Protein AF-A0A948SEB5-F1 (afdb_monomer)

Structure (mmCIF, N/CA/C/O backbone):
data_AF-A0A948SEB5-F1
#
_entry.id   AF-A0A948SEB5-F1
#
loop_
_atom_site.group_PDB
_atom_site.id
_atom_site.type_symbol
_atom_site.label_atom_id
_atom_site.label_alt_id
_atom_site.label_comp_id
_atom_site.label_asym_id
_atom_site.label_entity_id
_atom_site.label_seq_id
_atom_site.pdbx_PDB_ins_code
_atom_site.Cartn_x
_atom_site.Cartn_y
_atom_site.Cartn_z
_atom_site.occupancy
_atom_site.B_iso_or_equiv
_atom_site.auth_seq_id
_atom_site.auth_comp_id
_atom_site.auth_asym_id
_atom_site.auth_atom_id
_atom_site.pdbx_PDB_model_num
ATOM 1 N N . MET A 1 1 ? 26.791 -35.673 -41.093 1.00 48.44 1 MET A N 1
ATOM 2 C CA . MET A 1 1 ? 26.588 -34.211 -41.048 1.00 48.44 1 MET A CA 1
ATOM 3 C C . MET A 1 1 ? 25.087 -33.942 -41.000 1.00 48.44 1 MET A C 1
ATOM 5 O O . MET A 1 1 ? 24.482 -33.904 -42.056 1.00 48.44 1 MET A O 1
ATOM 9 N N . SER A 1 2 ? 24.481 -33.823 -39.813 1.00 55.88 2 SER A N 1
ATOM 10 C CA . SER A 1 2 ? 23.116 -33.290 -39.632 1.00 55.88 2 SER A CA 1
ATOM 11 C C . SER A 1 2 ? 22.961 -32.850 -38.177 1.00 55.88 2 SER A C 1
ATOM 13 O O . SER A 1 2 ? 23.021 -33.682 -37.278 1.00 55.88 2 SER A O 1
ATOM 15 N N . ALA A 1 3 ? 22.817 -31.546 -37.951 1.00 55.69 3 ALA A N 1
ATOM 16 C CA . ALA A 1 3 ? 22.492 -30.970 -36.652 1.00 55.69 3 ALA A CA 1
ATOM 17 C C . ALA A 1 3 ? 20.986 -30.686 -36.624 1.00 55.69 3 ALA A C 1
ATOM 19 O O . ALA A 1 3 ? 20.482 -29.962 -37.480 1.00 55.69 3 ALA A O 1
ATOM 20 N N . ALA A 1 4 ? 20.272 -31.283 -35.672 1.00 57.16 4 ALA A N 1
ATOM 21 C CA . ALA A 1 4 ? 18.879 -30.959 -35.401 1.00 57.16 4 ALA A CA 1
ATOM 22 C C . ALA A 1 4 ? 18.838 -29.820 -34.375 1.00 57.16 4 ALA A C 1
ATOM 24 O O . ALA A 1 4 ? 19.244 -29.987 -33.226 1.00 57.16 4 ALA A O 1
ATOM 25 N N . THR A 1 5 ? 18.384 -28.647 -34.807 1.00 62.81 5 THR A N 1
ATOM 26 C CA . THR A 1 5 ? 18.171 -27.481 -33.949 1.00 62.81 5 THR A CA 1
ATOM 27 C C . THR A 1 5 ? 16.933 -27.714 -33.086 1.00 62.81 5 THR A C 1
ATOM 29 O O . THR A 1 5 ? 15.806 -27.641 -33.572 1.00 62.81 5 THR A O 1
ATOM 32 N N . LEU A 1 6 ? 17.131 -27.983 -31.797 1.00 58.62 6 LEU A N 1
ATOM 33 C CA . LEU A 1 6 ? 16.062 -27.951 -30.802 1.00 58.62 6 LEU A CA 1
ATOM 34 C C . LEU A 1 6 ? 15.772 -26.484 -30.459 1.00 58.62 6 LEU A C 1
ATOM 36 O O . LEU A 1 6 ? 16.484 -25.860 -29.678 1.00 58.62 6 LEU A O 1
ATOM 40 N N . THR A 1 7 ? 14.741 -25.920 -31.087 1.00 56.72 7 THR A N 1
ATOM 41 C CA . THR A 1 7 ? 14.086 -24.700 -30.600 1.00 56.72 7 THR A CA 1
ATOM 42 C C . THR A 1 7 ? 13.285 -25.080 -29.362 1.00 56.72 7 THR A C 1
ATOM 44 O O . THR A 1 7 ? 12.255 -25.744 -29.462 1.00 56.72 7 THR A O 1
ATOM 47 N N . THR A 1 8 ? 13.774 -24.691 -28.191 1.00 63.16 8 THR A N 1
ATOM 48 C CA . THR A 1 8 ? 13.009 -24.744 -26.945 1.00 63.16 8 THR A CA 1
ATOM 49 C C . THR A 1 8 ? 11.814 -23.793 -27.077 1.00 63.16 8 THR A C 1
ATOM 51 O O . THR A 1 8 ? 12.033 -22.602 -27.319 1.00 63.16 8 THR A O 1
ATOM 54 N N . PRO A 1 9 ? 10.554 -24.246 -26.947 1.00 61.31 9 PRO A N 1
ATOM 55 C CA . PRO A 1 9 ? 9.449 -23.313 -26.797 1.00 61.31 9 PRO A CA 1
ATOM 56 C C . PRO A 1 9 ? 9.632 -22.571 -25.471 1.00 61.31 9 PRO A C 1
ATOM 58 O O . PRO A 1 9 ? 9.904 -23.184 -24.443 1.00 61.31 9 PRO A O 1
ATOM 61 N N . MET A 1 10 ? 9.501 -21.243 -25.505 1.00 46.75 10 MET A N 1
ATOM 62 C CA . MET A 1 10 ? 9.444 -20.427 -24.298 1.00 46.75 10 MET A CA 1
ATOM 63 C C . MET A 1 10 ? 8.302 -20.923 -23.413 1.00 46.75 10 MET A C 1
ATOM 65 O O . MET A 1 10 ? 7.127 -20.671 -23.693 1.00 46.75 10 MET A O 1
ATOM 69 N N . GLU A 1 11 ? 8.655 -21.627 -22.344 1.00 53.22 11 GLU A N 1
ATOM 70 C CA . GLU A 1 11 ? 7.736 -21.955 -21.271 1.00 53.22 11 GLU A CA 1
ATOM 71 C C . GLU A 1 11 ? 7.320 -20.641 -20.619 1.00 53.22 11 GLU A C 1
ATOM 73 O O . GLU A 1 11 ? 8.090 -19.946 -19.953 1.00 53.22 11 GLU A O 1
ATOM 78 N N . ARG A 1 12 ? 6.078 -20.262 -20.905 1.00 51.47 12 ARG A N 1
ATOM 79 C CA . ARG A 1 12 ? 5.374 -19.153 -20.289 1.00 51.47 12 ARG A CA 1
ATOM 80 C C . ARG A 1 12 ? 5.270 -19.461 -18.797 1.00 51.47 12 ARG A C 1
ATOM 82 O O . ARG A 1 12 ? 4.348 -20.154 -18.377 1.00 51.47 12 ARG A O 1
ATOM 89 N N . LEU A 1 1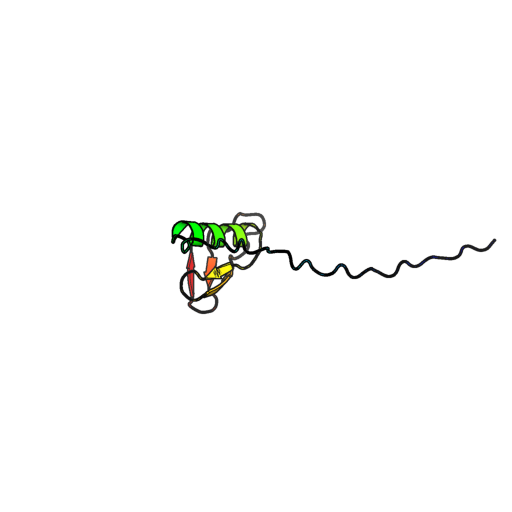3 ? 6.242 -18.977 -18.025 1.00 53.53 13 LEU A N 1
ATOM 90 C CA . LEU A 1 13 ? 6.221 -19.024 -16.568 1.00 53.53 13 LEU A CA 1
ATOM 91 C C . LEU A 1 13 ? 4.874 -18.448 -16.107 1.00 53.53 13 LEU A C 1
ATOM 93 O O . LEU A 1 13 ? 4.582 -17.290 -16.431 1.00 53.53 13 LEU A O 1
ATOM 97 N N . PRO A 1 14 ? 4.019 -19.231 -15.425 1.00 53.31 14 PRO A N 1
ATOM 98 C CA . PRO A 1 14 ? 2.820 -18.692 -14.813 1.00 53.31 14 PRO A CA 1
ATOM 99 C C . PRO A 1 14 ? 3.261 -17.591 -13.851 1.00 53.31 14 PRO A C 1
ATOM 101 O O . PRO A 1 14 ? 3.979 -17.842 -12.883 1.00 53.31 14 PRO A O 1
ATOM 104 N N . GLY A 1 15 ? 2.891 -16.355 -14.196 1.00 46.97 15 GLY A N 1
ATOM 105 C CA . GLY A 1 15 ? 3.100 -15.183 -13.362 1.00 46.97 15 GLY A CA 1
ATOM 106 C C . GLY A 1 15 ? 2.563 -15.497 -11.978 1.00 46.97 15 GLY A C 1
ATOM 107 O O . GLY A 1 15 ? 1.406 -15.868 -11.820 1.00 46.97 15 GLY A O 1
ATOM 108 N N . GLN A 1 16 ? 3.470 -15.453 -11.016 1.00 58.03 16 GLN A N 1
ATOM 109 C CA . GLN A 1 16 ? 3.300 -15.984 -9.682 1.00 58.03 16 GLN A CA 1
ATOM 110 C C . GLN A 1 16 ? 2.122 -15.299 -8.979 1.00 58.03 16 GLN A C 1
ATOM 112 O O . GLN A 1 16 ? 2.230 -14.150 -8.548 1.00 58.03 16 GLN A O 1
ATOM 117 N N . ASP A 1 17 ? 1.031 -16.041 -8.790 1.00 52.62 17 ASP A N 1
ATOM 118 C CA . ASP A 1 17 ? 0.041 -15.823 -7.732 1.00 52.62 17 ASP A CA 1
ATOM 119 C C . ASP A 1 17 ? 0.733 -16.039 -6.375 1.00 52.62 17 ASP A C 1
ATOM 121 O O . ASP A 1 17 ? 0.636 -17.087 -5.737 1.00 52.62 17 ASP A O 1
ATOM 125 N N . GLY A 1 18 ? 1.561 -15.071 -5.990 1.00 47.31 18 GLY A N 1
ATOM 126 C CA . GLY A 1 18 ? 2.576 -15.237 -4.952 1.00 47.31 18 GLY A CA 1
ATOM 127 C C . GLY A 1 18 ? 2.614 -14.124 -3.918 1.00 47.31 18 GLY A C 1
ATOM 128 O O . GLY A 1 18 ? 3.529 -14.095 -3.109 1.00 47.31 18 GLY A O 1
ATOM 129 N N . GLY A 1 19 ? 1.632 -13.227 -3.891 1.00 44.12 19 GLY A N 1
ATOM 130 C CA . GLY A 1 19 ? 1.391 -12.386 -2.727 1.00 44.12 19 GLY A CA 1
ATOM 131 C C . GLY A 1 19 ? 0.490 -13.144 -1.769 1.00 44.12 19 GLY A C 1
ATOM 132 O O . GLY A 1 19 ? -0.711 -12.888 -1.738 1.00 44.12 19 GLY A O 1
ATOM 133 N N . ARG A 1 20 ? 1.030 -14.114 -1.021 1.00 49.38 20 ARG A N 1
ATOM 134 C CA . ARG A 1 20 ? 0.307 -14.739 0.093 1.00 49.38 20 ARG A CA 1
ATOM 135 C C . ARG A 1 20 ? 0.018 -13.627 1.092 1.00 49.38 20 ARG A C 1
ATOM 137 O O . ARG A 1 20 ? 0.837 -13.348 1.961 1.00 49.38 20 ARG A O 1
ATOM 144 N N . ALA A 1 21 ? -1.136 -12.977 0.935 1.00 55.00 21 ALA A N 1
ATOM 145 C CA . ALA A 1 21 ? -1.740 -12.177 1.974 1.00 55.00 21 ALA A CA 1
ATOM 146 C C . ALA A 1 21 ? -1.685 -13.065 3.207 1.00 55.00 21 ALA A C 1
ATOM 148 O O . ALA A 1 21 ? -2.278 -14.150 3.228 1.00 55.00 21 ALA A O 1
ATOM 149 N N . VAL A 1 22 ? -0.868 -12.670 4.179 1.00 54.88 22 VAL A N 1
ATOM 150 C CA . VAL A 1 22 ? -0.891 -13.282 5.493 1.00 54.88 22 VAL A CA 1
ATOM 151 C C . VAL A 1 22 ? -2.307 -13.022 5.974 1.00 54.88 22 VAL A C 1
ATOM 153 O O . VAL A 1 22 ? -2.631 -11.942 6.458 1.00 54.88 22 VAL A O 1
ATOM 156 N N . ALA A 1 23 ? -3.192 -13.990 5.744 1.00 51.06 23 ALA A N 1
ATOM 157 C CA . ALA A 1 23 ? -4.501 -14.034 6.345 1.00 51.06 23 ALA A CA 1
ATOM 158 C C . ALA A 1 23 ? -4.239 -14.322 7.821 1.00 51.06 23 ALA A C 1
ATOM 160 O O . ALA A 1 23 ? -4.362 -15.456 8.285 1.00 51.06 23 ALA A O 1
ATOM 161 N N . ALA A 1 24 ? -3.791 -13.291 8.538 1.00 56.69 24 ALA A N 1
ATOM 162 C CA . ALA A 1 24 ? -3.745 -13.260 9.979 1.00 56.69 24 ALA A CA 1
ATOM 163 C C . ALA A 1 24 ? -5.200 -13.361 10.439 1.00 56.69 24 ALA A C 1
ATOM 165 O O . ALA A 1 24 ? -5.914 -12.375 10.606 1.00 56.69 24 ALA A O 1
ATOM 166 N N . ARG A 1 25 ? -5.686 -14.596 10.565 1.00 61.34 25 ARG A N 1
ATOM 167 C CA . ARG A 1 25 ? -6.905 -14.884 11.303 1.00 61.34 25 ARG A CA 1
ATOM 168 C C . ARG A 1 25 ? -6.601 -14.610 12.770 1.00 61.34 25 ARG A C 1
ATOM 170 O O . ARG A 1 25 ? -6.133 -15.492 13.480 1.00 61.34 25 ARG A O 1
ATOM 177 N N . GLY A 1 26 ? -6.847 -13.377 13.200 1.00 60.00 26 GLY A N 1
ATOM 178 C CA . GLY A 1 26 ? -6.801 -12.991 14.605 1.00 60.00 26 GLY A CA 1
ATOM 179 C C . GLY A 1 26 ? -6.416 -11.530 14.781 1.00 60.00 26 GLY A C 1
ATOM 180 O O . GLY A 1 26 ? -5.256 -11.198 14.591 1.00 60.00 26 GLY A O 1
ATOM 181 N N . ARG A 1 27 ? -7.402 -10.725 15.206 1.00 69.38 27 ARG A N 1
ATOM 182 C CA . ARG A 1 27 ? -7.434 -9.259 15.385 1.00 69.38 27 ARG A CA 1
ATOM 183 C C . ARG A 1 27 ? -7.224 -8.440 14.101 1.00 69.38 27 ARG A C 1
ATOM 185 O O . ARG A 1 27 ? -6.357 -8.731 13.291 1.00 69.38 27 ARG A O 1
ATOM 192 N N . GLY A 1 28 ? -8.083 -7.440 13.884 1.00 79.12 28 GLY A N 1
ATOM 193 C CA . GLY A 1 28 ? -7.895 -6.487 12.788 1.00 79.12 28 GLY A CA 1
ATOM 194 C C . GLY A 1 28 ? -6.535 -5.798 12.914 1.00 79.12 28 GLY A C 1
ATOM 195 O O . GLY A 1 28 ? -6.048 -5.619 14.028 1.00 79.12 28 GLY A O 1
ATOM 196 N N . LEU A 1 29 ? -5.931 -5.440 11.779 1.00 84.19 29 LEU A N 1
ATOM 197 C CA . LEU A 1 29 ? -4.677 -4.690 11.769 1.00 84.19 29 LEU A CA 1
ATOM 198 C C . LEU A 1 29 ? -4.871 -3.351 12.477 1.00 84.19 29 LEU A C 1
ATOM 200 O O . LEU A 1 29 ? -5.882 -2.667 12.277 1.00 84.19 29 LEU A O 1
ATOM 204 N N . THR A 1 30 ? -3.877 -2.966 13.261 1.00 91.38 30 THR A N 1
ATOM 205 C CA . THR A 1 30 ? -3.744 -1.593 13.734 1.00 91.38 30 THR A CA 1
ATOM 206 C C . THR A 1 30 ? -3.564 -0.645 12.547 1.00 91.38 30 THR A C 1
ATOM 208 O O . THR A 1 30 ? -3.215 -1.052 11.432 1.00 91.38 30 THR A O 1
ATOM 211 N N . LEU A 1 31 ? -3.808 0.647 12.778 1.00 89.62 31 LEU A N 1
ATOM 212 C CA . LEU A 1 31 ? -3.533 1.659 11.762 1.00 89.62 31 LEU A CA 1
ATOM 213 C C . LEU A 1 31 ? -2.056 1.633 11.353 1.00 89.62 31 LEU A C 1
ATOM 215 O O . LEU A 1 31 ? -1.776 1.671 10.164 1.00 89.62 31 LEU A O 1
ATOM 219 N N . ASP A 1 32 ? -1.138 1.508 12.312 1.00 92.62 32 ASP A N 1
ATOM 220 C CA . ASP A 1 32 ? 0.302 1.478 12.047 1.00 92.62 32 ASP A CA 1
ATOM 221 C C . ASP A 1 32 ? 0.694 0.293 11.157 1.00 92.62 32 ASP A C 1
ATOM 223 O O . ASP A 1 32 ? 1.249 0.498 10.083 1.00 92.62 32 ASP A O 1
ATOM 227 N N . GLU A 1 33 ? 0.274 -0.930 11.500 1.00 92.50 33 GLU A N 1
ATOM 228 C CA . GLU A 1 33 ? 0.521 -2.121 10.670 1.00 92.50 33 GLU A CA 1
ATOM 229 C C . GLU A 1 33 ? -0.050 -1.965 9.253 1.00 92.50 33 GLU A C 1
ATOM 231 O O . GLU A 1 33 ? 0.553 -2.408 8.272 1.00 92.50 33 GLU A O 1
ATOM 236 N N . ARG A 1 34 ? -1.209 -1.306 9.125 1.00 91.94 34 ARG A N 1
ATOM 237 C CA . ARG A 1 34 ? -1.798 -0.990 7.822 1.00 91.94 34 ARG A CA 1
ATOM 238 C C . ARG A 1 34 ? -0.952 0.027 7.050 1.00 91.94 34 ARG A C 1
ATOM 240 O O . ARG A 1 34 ? -0.765 -0.168 5.852 1.00 91.94 34 ARG A O 1
ATOM 247 N N . ILE A 1 35 ? -0.455 1.088 7.689 1.00 93.50 35 ILE A N 1
ATOM 248 C CA . ILE A 1 35 ? 0.401 2.098 7.043 1.00 93.50 35 ILE A CA 1
ATOM 249 C C . ILE A 1 35 ? 1.759 1.501 6.656 1.00 93.50 35 ILE A C 1
ATOM 251 O O . ILE A 1 35 ? 2.207 1.701 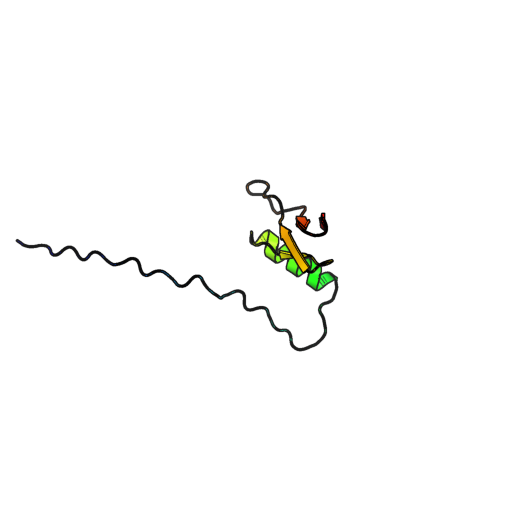5.528 1.00 93.50 35 ILE A O 1
ATOM 255 N N . VAL A 1 36 ? 2.372 0.705 7.535 1.00 93.94 36 VAL A N 1
ATOM 256 C CA . VAL A 1 36 ? 3.612 -0.030 7.252 1.00 93.94 36 VAL A CA 1
ATOM 257 C C . VAL A 1 36 ? 3.420 -0.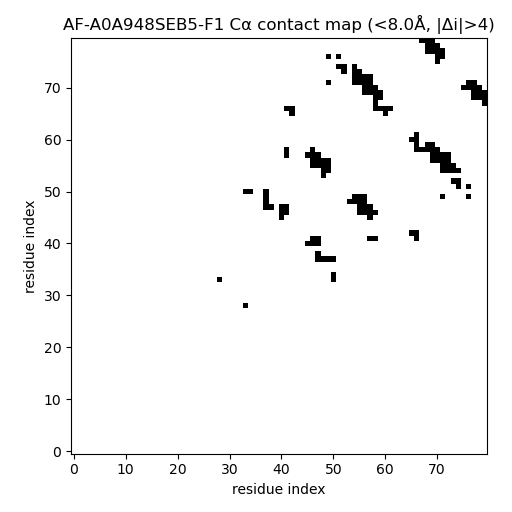942 6.043 1.00 93.94 36 VAL A C 1
ATOM 259 O O . VAL A 1 36 ? 4.201 -0.870 5.101 1.00 93.94 36 VAL A O 1
ATOM 262 N N . GLY A 1 37 ? 2.339 -1.728 5.997 1.00 92.94 37 GLY A N 1
ATOM 263 C CA . GLY A 1 37 ? 2.054 -2.598 4.852 1.00 92.94 37 GLY A CA 1
ATOM 264 C C . GLY A 1 37 ? 1.886 -1.846 3.524 1.00 92.94 37 GLY A C 1
ATOM 265 O O . GLY A 1 37 ? 2.296 -2.351 2.479 1.00 92.94 37 GLY A O 1
ATOM 266 N N . VAL A 1 38 ? 1.326 -0.630 3.552 1.00 94.12 38 VAL A N 1
ATOM 267 C CA . VAL A 1 38 ? 1.243 0.237 2.365 1.00 94.12 38 VAL A CA 1
ATOM 268 C C . VAL A 1 38 ? 2.642 0.642 1.898 1.00 94.12 38 VAL A C 1
ATOM 270 O O . VAL A 1 38 ? 2.948 0.486 0.717 1.00 94.12 38 VAL A O 1
ATOM 273 N N . TRP A 1 39 ? 3.502 1.105 2.807 1.00 93.00 39 TRP A N 1
ATOM 274 C CA . TRP A 1 39 ? 4.867 1.507 2.461 1.00 93.00 39 TRP A CA 1
ATOM 275 C C . TRP A 1 39 ? 5.737 0.351 1.982 1.00 93.00 39 TRP A C 1
ATOM 277 O O . TRP A 1 39 ? 6.464 0.524 1.011 1.00 93.00 39 TRP A O 1
ATOM 287 N N . GLU A 1 40 ? 5.626 -0.831 2.582 1.00 92.69 40 GLU A N 1
ATOM 288 C CA . GLU A 1 40 ? 6.357 -2.020 2.130 1.00 92.69 40 GLU A CA 1
ATOM 289 C C . GLU A 1 40 ? 5.999 -2.397 0.684 1.00 92.69 40 GLU A C 1
ATOM 291 O O . GLU A 1 40 ? 6.887 -2.649 -0.132 1.00 92.69 40 GLU A O 1
ATOM 296 N N . GLY A 1 41 ? 4.709 -2.356 0.327 1.00 91.19 41 GLY A N 1
ATOM 297 C CA . GLY A 1 41 ? 4.273 -2.583 -1.055 1.00 91.19 41 GLY A CA 1
ATOM 298 C C . GLY A 1 41 ? 4.878 -1.565 -2.023 1.00 91.19 41 GLY A C 1
ATOM 299 O O . GLY A 1 41 ? 5.46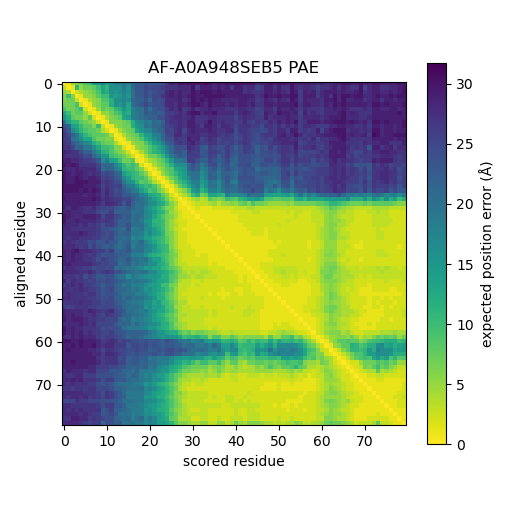4 -1.941 -3.041 1.00 91.19 41 GLY A O 1
ATOM 300 N N . LEU A 1 42 ? 4.807 -0.282 -1.666 1.00 91.31 42 LEU A N 1
ATOM 301 C CA . LEU A 1 42 ? 5.329 0.814 -2.484 1.00 91.31 42 LEU A CA 1
ATOM 302 C C . LEU A 1 42 ? 6.860 0.779 -2.614 1.00 91.31 42 LEU A C 1
ATOM 304 O O . LEU A 1 42 ? 7.382 0.986 -3.708 1.00 91.31 42 LEU A O 1
ATOM 308 N N . HIS A 1 43 ? 7.585 0.464 -1.536 1.00 88.75 43 HIS A N 1
ATOM 309 C CA . HIS A 1 43 ? 9.037 0.250 -1.554 1.00 88.75 43 HIS A CA 1
ATOM 310 C C . HIS A 1 43 ? 9.433 -0.925 -2.454 1.00 88.75 43 HIS A C 1
ATOM 312 O O . HIS A 1 43 ? 10.478 -0.868 -3.100 1.00 88.75 43 HIS A O 1
ATOM 318 N N . GLY A 1 44 ? 8.590 -1.958 -2.540 1.00 89.31 44 GLY A N 1
ATOM 319 C CA . GLY A 1 44 ? 8.745 -3.065 -3.485 1.00 89.31 44 GLY A CA 1
ATOM 320 C C . GLY A 1 44 ? 8.420 -2.707 -4.941 1.00 89.31 44 GLY A C 1
ATOM 321 O O . GLY A 1 44 ? 8.513 -3.565 -5.814 1.00 89.31 44 GLY A O 1
ATOM 322 N N . GLY A 1 45 ? 8.023 -1.462 -5.228 1.00 87.38 45 GLY A N 1
ATOM 323 C CA . GLY A 1 45 ? 7.576 -1.044 -6.558 1.00 87.38 45 GLY A CA 1
ATOM 324 C C . GLY A 1 45 ? 6.183 -1.567 -6.922 1.00 87.38 45 GLY A C 1
ATOM 325 O O . G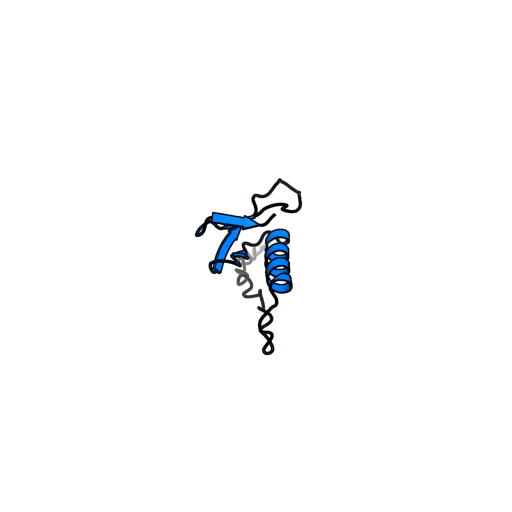LY A 1 45 ? 5.814 -1.573 -8.098 1.00 87.38 45 GLY A O 1
ATOM 326 N N . HIS A 1 46 ? 5.401 -2.011 -5.936 1.00 88.56 46 HIS A N 1
ATOM 327 C CA . HIS A 1 46 ? 4.045 -2.510 -6.129 1.00 88.56 46 HIS A CA 1
ATOM 328 C C . HIS A 1 46 ? 3.005 -1.464 -5.698 1.00 88.56 46 HIS A C 1
ATOM 330 O O . HIS A 1 46 ? 3.185 -0.784 -4.687 1.00 88.56 46 HIS A O 1
ATOM 336 N N . PRO A 1 47 ? 1.880 -1.326 -6.420 1.00 90.75 47 PRO A N 1
ATOM 337 C CA . PRO A 1 47 ? 0.757 -0.526 -5.943 1.00 90.75 47 PRO A CA 1
ATOM 338 C C . PRO A 1 47 ? 0.174 -1.114 -4.648 1.00 90.75 47 PRO A C 1
ATOM 340 O O . PRO A 1 47 ? 0.104 -2.332 -4.483 1.00 90.75 47 PRO A O 1
ATOM 343 N N . ALA A 1 48 ? -0.303 -0.245 -3.757 1.00 94.00 48 ALA A N 1
ATOM 344 C CA . ALA A 1 48 ? -0.893 -0.621 -2.472 1.00 94.00 48 ALA A CA 1
ATOM 345 C C . ALA A 1 48 ? -2.374 -0.212 -2.376 1.00 94.00 48 ALA A C 1
ATOM 347 O O . ALA A 1 48 ? -2.862 0.620 -3.143 1.00 94.00 48 ALA A O 1
ATOM 348 N N . ALA A 1 49 ? -3.110 -0.787 -1.421 1.00 94.62 49 ALA A N 1
ATOM 349 C CA . ALA A 1 49 ? -4.490 -0.393 -1.141 1.00 94.62 49 ALA A CA 1
ATOM 350 C C . ALA A 1 49 ? -4.530 0.861 -0.254 1.00 94.62 49 ALA A C 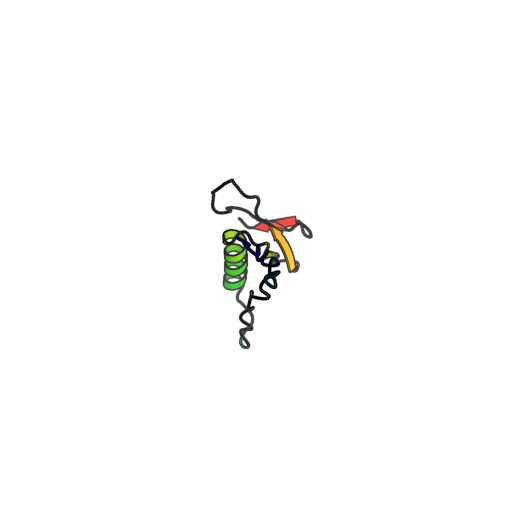1
ATOM 352 O O . ALA A 1 49 ? -3.901 0.911 0.801 1.00 94.62 49 ALA A O 1
ATOM 353 N N . CYS A 1 50 ? -5.313 1.862 -0.646 1.00 94.50 50 CYS A N 1
ATOM 354 C CA . CYS A 1 50 ? -5.489 3.093 0.108 1.00 94.50 50 CYS A CA 1
ATOM 355 C C . CYS A 1 50 ? -6.079 2.780 1.492 1.00 94.50 50 CYS A C 1
ATOM 357 O O . CYS A 1 50 ? -7.147 2.164 1.572 1.00 94.50 50 CYS A O 1
ATOM 359 N N . PRO A 1 51 ? -5.460 3.247 2.589 1.00 91.81 51 PRO A N 1
ATOM 360 C CA . PRO A 1 51 ? -5.964 2.982 3.933 1.00 91.81 51 PRO A CA 1
ATOM 361 C C . PRO A 1 51 ? -7.304 3.680 4.220 1.00 91.81 51 PRO A C 1
ATOM 363 O O . PRO A 1 51 ? -7.988 3.290 5.159 1.00 91.81 51 PRO A O 1
ATOM 366 N N . VAL A 1 52 ? -7.685 4.674 3.407 1.00 94.06 52 VAL A N 1
ATOM 367 C CA . VAL A 1 52 ? -8.924 5.453 3.558 1.00 94.06 52 VAL A CA 1
ATOM 368 C C . VAL A 1 52 ? -10.091 4.826 2.794 1.00 94.06 52 VAL A C 1
ATOM 370 O O . VAL A 1 52 ? -11.153 4.616 3.366 1.00 94.06 52 VAL A O 1
ATOM 373 N N . CYS A 1 53 ? -9.913 4.542 1.498 1.00 94.75 53 CYS A N 1
ATOM 374 C CA . CYS A 1 53 ? -11.008 4.099 0.622 1.00 94.75 53 CYS A CA 1
ATOM 375 C C . CYS A 1 53 ? -10.830 2.691 0.034 1.00 94.75 53 CYS A C 1
ATOM 377 O O . CYS A 1 53 ? -11.711 2.214 -0.674 1.00 94.75 53 CYS A O 1
ATOM 379 N N . GLY A 1 54 ? -9.685 2.040 0.257 1.00 93.44 54 GLY A N 1
ATOM 380 C CA . GLY A 1 54 ? -9.341 0.749 -0.351 1.00 93.44 54 GLY A CA 1
ATOM 381 C C . GLY A 1 54 ? -8.928 0.806 -1.829 1.00 93.44 54 GLY A C 1
ATOM 382 O O . GLY A 1 54 ? -8.431 -0.190 -2.345 1.00 93.44 54 GLY A O 1
ATOM 383 N N . GLY A 1 55 ? -9.083 1.948 -2.509 1.00 95.06 55 GLY A N 1
ATOM 384 C CA . GLY A 1 55 ? -8.663 2.136 -3.902 1.00 95.06 55 GLY A CA 1
ATOM 385 C C . GLY A 1 55 ? -7.145 2.101 -4.096 1.00 95.06 55 GLY A C 1
ATOM 386 O O . GLY A 1 55 ? -6.383 2.171 -3.138 1.00 95.06 55 GLY A O 1
ATOM 387 N N . THR A 1 56 ? -6.680 2.024 -5.341 1.00 95.44 56 THR A N 1
ATOM 388 C CA . THR A 1 56 ? -5.245 1.928 -5.643 1.00 95.44 56 THR A CA 1
ATOM 389 C C . THR A 1 56 ? -4.484 3.187 -5.222 1.00 95.44 56 THR A C 1
ATOM 391 O O . THR A 1 56 ? -4.896 4.317 -5.504 1.00 95.44 56 THR A O 1
ATOM 394 N N . MET A 1 57 ? -3.360 2.983 -4.546 1.00 94.81 57 MET A N 1
ATOM 395 C CA . MET A 1 57 ? -2.412 4.005 -4.129 1.00 94.81 57 MET A CA 1
ATOM 396 C C . MET A 1 57 ? -1.043 3.686 -4.729 1.00 94.81 57 MET A C 1
ATOM 398 O O . MET A 1 57 ? -0.562 2.557 -4.640 1.00 94.81 57 MET A O 1
ATOM 402 N N . THR A 1 58 ? -0.438 4.683 -5.366 1.00 93.69 58 THR A N 1
ATOM 403 C CA . THR A 1 58 ? 0.859 4.571 -6.043 1.00 93.69 58 THR A CA 1
ATOM 404 C C . THR A 1 58 ? 1.766 5.699 -5.589 1.00 93.69 58 THR A C 1
ATOM 406 O O . THR A 1 58 ? 1.319 6.840 -5.440 1.00 93.69 58 THR A O 1
ATOM 409 N N . SER A 1 59 ? 3.043 5.397 -5.409 1.00 89.69 59 SER A N 1
ATOM 410 C CA . SER A 1 59 ? 4.090 6.398 -5.267 1.00 89.69 59 SER A CA 1
ATOM 411 C C . SER A 1 59 ? 4.658 6.735 -6.636 1.00 89.69 59 SER A C 1
ATOM 413 O O . SER A 1 59 ? 4.871 5.841 -7.457 1.00 89.69 59 SER A O 1
ATOM 415 N N . SER A 1 60 ? 4.922 8.012 -6.891 1.00 77.50 60 SER A N 1
ATOM 416 C CA . SER A 1 60 ? 5.684 8.385 -8.079 1.00 77.50 60 SER A CA 1
ATOM 417 C C . SER A 1 60 ? 7.124 7.902 -7.901 1.00 77.50 60 SER A C 1
ATOM 419 O O . SER A 1 60 ? 7.732 8.213 -6.875 1.00 77.50 60 SER A O 1
ATOM 421 N N . PRO A 1 61 ? 7.690 7.147 -8.854 1.00 61.97 61 PRO A N 1
ATOM 422 C CA . PRO A 1 61 ? 9.087 6.763 -8.775 1.00 61.97 61 PRO A CA 1
ATOM 423 C C . PRO A 1 61 ? 9.950 8.014 -8.962 1.00 61.97 61 PRO A C 1
ATOM 425 O O . PRO A 1 61 ? 10.046 8.553 -10.063 1.00 61.97 61 PRO A O 1
ATOM 428 N N . ALA A 1 62 ? 10.612 8.467 -7.900 1.00 59.78 62 ALA A N 1
ATOM 429 C CA . ALA A 1 62 ? 11.876 9.164 -8.074 1.00 59.78 62 ALA A CA 1
ATOM 430 C C . ALA A 1 62 ? 12.883 8.091 -8.511 1.00 59.78 62 ALA A C 1
ATOM 432 O O . ALA A 1 62 ? 13.054 7.087 -7.822 1.00 59.78 62 ALA A O 1
ATOM 433 N N . ALA A 1 63 ? 13.455 8.226 -9.711 1.00 57.22 63 ALA A N 1
ATOM 434 C CA . ALA A 1 63 ? 14.307 7.204 -10.317 1.00 57.22 63 ALA A CA 1
ATOM 435 C C . ALA A 1 63 ? 15.433 6.777 -9.353 1.00 57.22 63 ALA A C 1
ATOM 437 O O . ALA A 1 63 ? 16.374 7.527 -9.114 1.00 57.22 63 ALA A O 1
ATOM 438 N N . GLY A 1 64 ? 15.313 5.571 -8.788 1.00 64.06 64 GLY A N 1
ATOM 439 C CA . GLY A 1 64 ? 16.288 5.002 -7.852 1.00 64.06 64 GLY A CA 1
ATOM 440 C C . GLY A 1 64 ? 16.172 5.462 -6.393 1.00 64.06 64 GLY A C 1
ATOM 441 O O . GLY A 1 64 ? 17.029 5.096 -5.593 1.00 64.06 64 GLY A O 1
ATOM 442 N N . SER A 1 65 ? 15.148 6.233 -6.018 1.00 67.31 65 SER A N 1
ATOM 443 C CA . SER A 1 65 ? 14.940 6.695 -4.639 1.00 67.31 65 SER A CA 1
ATOM 444 C C . SER A 1 65 ? 13.737 6.018 -3.990 1.00 67.31 65 SER A C 1
ATOM 446 O O . SER A 1 65 ? 12.739 5.712 -4.645 1.00 67.31 65 SER A O 1
ATOM 448 N N . ARG A 1 66 ? 13.838 5.779 -2.677 1.00 71.75 66 ARG A N 1
ATOM 449 C CA . ARG A 1 66 ? 12.739 5.225 -1.887 1.00 71.75 66 ARG A CA 1
ATOM 450 C C . ARG A 1 66 ? 11.560 6.207 -1.934 1.00 71.75 66 ARG A C 1
ATOM 452 O O . ARG A 1 66 ? 11.789 7.390 -1.691 1.00 71.75 66 ARG A O 1
ATOM 459 N N . PRO A 1 67 ? 10.336 5.763 -2.256 1.00 77.25 67 PRO A N 1
ATOM 460 C CA . PRO A 1 67 ? 9.200 6.665 -2.323 1.00 77.25 67 PRO A CA 1
ATOM 461 C C . PRO A 1 67 ? 8.946 7.320 -0.965 1.00 77.25 67 PRO A C 1
ATOM 463 O O . PRO A 1 67 ? 8.776 6.645 0.044 1.00 77.25 67 PRO A O 1
ATOM 466 N N . GLU A 1 68 ? 8.941 8.648 -0.969 1.00 83.44 68 GLU A N 1
ATOM 467 C CA . GLU A 1 68 ? 8.678 9.501 0.198 1.00 83.44 68 GLU A CA 1
ATOM 468 C C . GLU A 1 68 ? 7.211 9.934 0.286 1.00 83.44 68 GLU A C 1
ATOM 470 O O . GLU A 1 68 ? 6.750 10.376 1.327 1.00 83.44 68 GLU A O 1
ATOM 475 N N . ALA A 1 69 ? 6.467 9.803 -0.814 1.00 89.62 69 ALA A N 1
ATOM 476 C CA . ALA A 1 69 ? 5.063 10.162 -0.884 1.00 89.62 69 ALA A CA 1
ATOM 477 C C . ALA A 1 69 ? 4.294 9.224 -1.821 1.00 89.62 69 ALA A C 1
ATOM 479 O O . ALA A 1 69 ? 4.808 8.748 -2.840 1.00 89.62 69 ALA A O 1
ATOM 480 N N . ALA A 1 70 ? 3.023 9.001 -1.501 1.00 92.62 70 ALA A N 1
ATOM 481 C CA . ALA A 1 70 ? 2.091 8.235 -2.310 1.00 92.62 70 ALA A CA 1
ATOM 482 C C . ALA A 1 70 ? 0.720 8.900 -2.370 1.00 92.62 70 ALA A C 1
ATOM 484 O O . ALA A 1 70 ? 0.279 9.564 -1.429 1.00 92.62 70 ALA A O 1
ATOM 485 N N . ARG A 1 71 ? 0.019 8.699 -3.488 1.00 95.19 71 ARG A N 1
ATOM 486 C CA . ARG A 1 71 ? -1.312 9.267 -3.719 1.00 95.19 71 ARG A CA 1
ATOM 487 C C . ARG A 1 71 ? -2.286 8.194 -4.179 1.00 95.19 71 ARG A C 1
ATOM 489 O O . ARG A 1 71 ? -1.964 7.365 -5.030 1.00 95.19 71 ARG A O 1
ATOM 496 N N . CYS A 1 72 ? -3.495 8.217 -3.626 1.00 95.81 72 CYS A N 1
ATOM 497 C CA . CYS A 1 72 ? -4.597 7.401 -4.123 1.00 95.81 72 CYS A CA 1
ATOM 498 C C . CYS A 1 72 ? -5.207 8.035 -5.378 1.00 95.81 72 CYS A C 1
ATOM 500 O O . CYS A 1 72 ? -5.520 9.225 -5.384 1.00 95.81 72 CYS A O 1
ATOM 502 N N . SER A 1 73 ? -5.423 7.244 -6.427 1.00 93.62 73 SER A N 1
ATOM 503 C CA . SER A 1 73 ? -6.063 7.719 -7.662 1.00 93.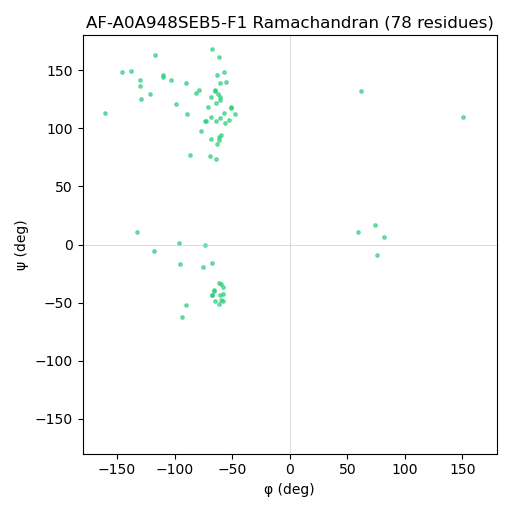62 73 SER A CA 1
ATOM 504 C C . SER A 1 73 ? -7.578 7.906 -7.533 1.00 93.62 73 SER A C 1
ATOM 506 O O . SER A 1 73 ? -8.162 8.626 -8.334 1.00 93.62 73 SER A O 1
ATOM 508 N N . SER A 1 74 ? -8.202 7.283 -6.526 1.00 95.06 74 SER A N 1
ATOM 509 C CA . SER A 1 74 ? -9.656 7.294 -6.326 1.00 95.06 74 SER A CA 1
ATOM 510 C C . SER A 1 74 ? -10.111 8.412 -5.384 1.00 95.06 74 SER A C 1
ATOM 512 O O . SER A 1 74 ? -10.819 9.323 -5.796 1.00 95.06 74 SER A O 1
ATOM 514 N N . CYS A 1 75 ? -9.667 8.397 -4.121 1.00 96.31 75 CYS A N 1
ATOM 515 C CA . CYS A 1 75 ? -10.072 9.410 -3.135 1.00 96.31 75 CYS A CA 1
ATOM 516 C C . CYS A 1 75 ? -9.076 10.568 -2.981 1.00 96.31 75 CYS A C 1
ATOM 518 O O . CYS A 1 75 ? -9.268 11.428 -2.127 1.00 96.31 75 CYS A O 1
ATOM 520 N N . HIS A 1 76 ? -7.986 10.571 -3.755 1.00 95.06 76 HIS A N 1
ATOM 521 C CA . HIS A 1 76 ? -6.921 11.579 -3.705 1.00 95.06 76 HIS A CA 1
ATOM 522 C C . HIS A 1 76 ? -6.194 11.737 -2.361 1.00 95.06 76 HIS A C 1
ATOM 524 O O . HIS A 1 76 ? -5.392 12.661 -2.228 1.00 95.06 76 HIS A O 1
ATOM 530 N N . ALA A 1 77 ? -6.403 10.826 -1.402 1.00 94.31 77 ALA A N 1
ATOM 531 C CA . ALA A 1 77 ? -5.642 10.791 -0.158 1.00 94.31 77 ALA A CA 1
ATOM 532 C C . ALA A 1 77 ? -4.134 10.717 -0.440 1.00 94.31 77 ALA A C 1
ATOM 534 O O . ALA A 1 77 ? -3.698 10.001 -1.350 1.00 94.31 77 ALA A O 1
ATOM 535 N N . GLN A 1 78 ? -3.365 11.452 0.358 1.00 94.19 78 GLN A N 1
ATOM 536 C CA . GLN A 1 78 ? -1.907 11.488 0.313 1.00 94.19 78 GLN A CA 1
ATOM 537 C C . GLN A 1 78 ? -1.341 10.798 1.553 1.00 94.19 78 GLN A C 1
ATOM 539 O O . GLN A 1 78 ? -1.928 10.882 2.632 1.00 94.19 78 GLN A O 1
ATOM 544 N N . LEU A 1 79 ? -0.218 10.113 1.375 1.00 90.00 79 LEU A N 1
ATOM 545 C CA . LEU A 1 79 ? 0.568 9.4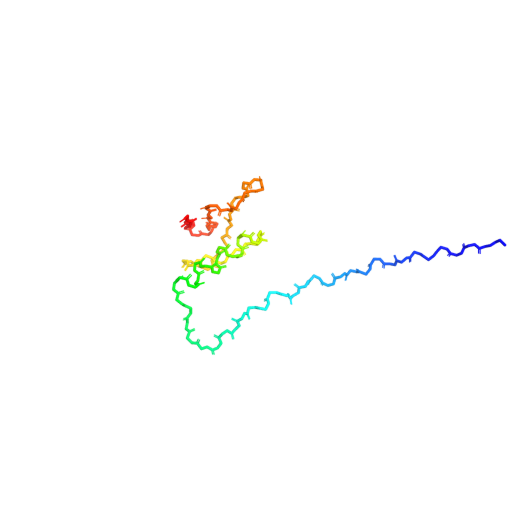93 2.433 1.00 90.00 79 LEU A CA 1
ATOM 546 C C . LEU A 1 79 ? 2.020 9.946 2.245 1.00 90.00 79 LEU A C 1
ATOM 548 O O . LEU A 1 79 ? 2.541 9.798 1.142 1.00 90.00 79 LEU A O 1
ATOM 552 N N . SER A 1 80 ? 2.625 10.525 3.280 1.00 86.94 80 SER A N 1
ATOM 553 C CA . SER A 1 80 ? 3.985 11.089 3.304 1.00 86.94 80 SER A CA 1
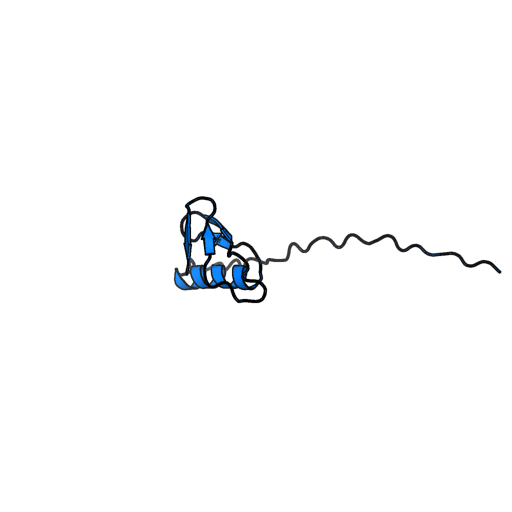ATOM 554 C C . SER A 1 80 ? 4.636 10.823 4.650 1.00 86.94 80 SER A C 1
ATOM 556 O O . SER A 1 80 ? 3.874 10.937 5.640 1.00 86.94 80 SER A O 1
#

Mean predicted aligned error: 14.0 Å

Radius of gyration: 19.82 Å; Cα contacts (8 Å, |Δi|>4): 78; chains: 1; bounding box: 38×46×56 Å

pLDDT: mean 76.98, std 17.94, range [44.12, 96.31]

Nearest PDB structures (foldseek):
  7eu1-assembly1_I  TM=6.439E-01  e=6.423E+00  Arabidopsis thaliana

Solvent-accessible surface area (backbone atoms only — not comparable to full-atom values): 5298 Å² total; per-residue (Å²): 144,83,85,84,83,80,80,76,76,83,77,77,71,76,79,72,94,64,80,77,70,79,77,66,86,70,72,82,77,51,72,64,61,49,53,50,54,33,48,54,31,41,66,71,74,37,76,23,61,27,92,87,80,60,38,58,21,45,48,66,80,49,92,94,48,79,62,67,43,34,39,22,80,72,82,62,50,73,49,110

Foldseek 3Di:
DDDDDDDDPPDPPPPDPPPPPPPPPDDDDDPVSQLVVCLVCQQVVHWDQDPPPRATKHADDPDPDRGPKIAGPPPRDIDD

Sequence (80 aa):
MSAATLTTPMERLPGQDGGRAVAARGRGLTLDERIVGVWEGLHGGHPAACPVCGGTMTSSPAAGSRPEAARCSSCHAQLS

Secondary structure (DSSP, 8-state):
-------------------------SSPPPHHHHHHHHHHHHHTT--EE-TTTSSEEEE---TTS----EEETTT--EE-